Protein AF-A0A968LWX0-F1 (afdb_monomer_lite)

Foldseek 3Di:
DDDDDDDDDDDDDDPPPCPQVVVVVVCVVVCVDDVPDPDPPGNPPD

Secondary structure (DSSP, 8-state):
-PPP----------TTS-HHHHHHHHHHHTT-SPTT----S-TT--

Radius of gyration: 13.44 Å; chains: 1; bounding box: 36×27×26 Å

Sequence (46 aa):
MTILPIRNVAIIAHVDHGKTTLVDALLKQAGTFREGEEIPDCVMDS

Structure (mmCIF, N/CA/C/O backbone):
data_AF-A0A968LWX0-F1
#
_entry.id   AF-A0A968LWX0-F1
#
loop_
_atom_site.group_PDB
_atom_site.id
_atom_site.type_symbol
_atom_site.label_atom_id
_atom_site.label_alt_id
_atom_site.label_comp_id
_atom_site.label_asym_id
_atom_site.label_entity_id
_atom_site.label_seq_id
_atom_site.pdbx_PDB_ins_code
_atom_site.Cartn_x
_atom_site.Cartn_y
_atom_site.Cartn_z
_atom_site.occupancy
_atom_site.B_iso_or_equiv
_atom_site.auth_seq_id
_atom_site.auth_comp_id
_atom_site.auth_asym_id
_atom_site.auth_atom_id
_atom_site.pdbx_PDB_model_num
ATOM 1 N N . MET A 1 1 ? -26.142 -20.348 -5.887 1.00 59.34 1 MET A N 1
ATOM 2 C CA . MET A 1 1 ? -24.912 -19.968 -5.163 1.00 59.34 1 MET A CA 1
ATOM 3 C C . MET A 1 1 ? -23.971 -19.346 -6.183 1.00 59.34 1 MET A C 1
ATOM 5 O O . MET A 1 1 ? -23.289 -20.065 -6.897 1.00 59.34 1 MET A O 1
ATOM 9 N N . THR A 1 2 ? -24.070 -18.035 -6.393 1.00 70.06 2 THR A N 1
ATOM 10 C CA . THR A 1 2 ? -23.284 -17.326 -7.413 1.00 70.06 2 THR A CA 1
ATOM 11 C C . THR A 1 2 ? -21.945 -16.934 -6.812 1.00 70.06 2 THR A C 1
ATOM 13 O O . THR A 1 2 ? -21.902 -16.198 -5.830 1.00 70.06 2 THR A O 1
ATOM 16 N N . ILE A 1 3 ? -20.863 -17.448 -7.384 1.00 77.94 3 ILE A N 1
ATOM 17 C CA . ILE A 1 3 ? -19.503 -17.051 -7.026 1.00 77.94 3 ILE A CA 1
ATOM 18 C C . ILE A 1 3 ? -19.347 -15.596 -7.481 1.00 77.94 3 ILE A C 1
ATOM 20 O O . ILE A 1 3 ? -19.628 -15.287 -8.640 1.00 77.94 3 ILE A O 1
ATOM 24 N N . LEU A 1 4 ? -18.958 -14.692 -6.580 1.00 82.44 4 LEU A N 1
ATOM 25 C CA . LEU A 1 4 ? -18.652 -13.317 -6.971 1.00 82.44 4 LEU A CA 1
ATOM 26 C C . LEU A 1 4 ? -17.422 -13.330 -7.897 1.00 82.44 4 LEU A C 1
ATOM 28 O O . LEU A 1 4 ? -16.463 -14.052 -7.612 1.00 82.44 4 LEU A O 1
ATOM 32 N N . PRO A 1 5 ? -17.424 -12.570 -9.004 1.00 86.00 5 PRO A N 1
ATOM 33 C CA . PRO A 1 5 ? -16.296 -12.544 -9.922 1.00 86.00 5 PRO A CA 1
ATOM 34 C C . PRO A 1 5 ? -15.086 -11.885 -9.247 1.00 86.00 5 PRO A C 1
ATOM 36 O O . PRO A 1 5 ? -15.081 -10.682 -8.990 1.00 86.00 5 PRO A O 1
ATOM 39 N N . ILE A 1 6 ? -14.056 -12.683 -8.966 1.00 87.88 6 ILE A N 1
ATOM 40 C CA . ILE A 1 6 ? -12.769 -12.203 -8.452 1.00 87.88 6 ILE A CA 1
ATOM 41 C C . ILE A 1 6 ? -11.999 -11.556 -9.607 1.00 87.88 6 ILE A C 1
ATOM 43 O O . ILE A 1 6 ? -11.902 -12.134 -10.692 1.00 87.88 6 ILE A O 1
ATOM 47 N N . ARG A 1 7 ? -11.425 -10.369 -9.381 1.00 87.69 7 ARG A N 1
ATOM 48 C CA . ARG A 1 7 ? -10.497 -9.729 -10.323 1.00 87.69 7 ARG A CA 1
ATOM 49 C C . ARG A 1 7 ? -9.092 -9.702 -9.737 1.00 87.69 7 ARG A C 1
ATOM 51 O O . ARG A 1 7 ? -8.863 -9.040 -8.733 1.00 87.69 7 ARG A O 1
ATOM 58 N N . ASN A 1 8 ? -8.160 -10.374 -10.405 1.00 88.69 8 ASN A N 1
ATOM 59 C CA . ASN A 1 8 ? -6.736 -10.289 -10.091 1.00 88.69 8 ASN A CA 1
ATOM 60 C C . ASN A 1 8 ? -6.120 -9.116 -10.867 1.00 88.69 8 ASN A C 1
ATOM 62 O O . ASN A 1 8 ? -6.320 -9.016 -12.078 1.00 88.69 8 ASN A O 1
ATOM 66 N N . VAL A 1 9 ? -5.383 -8.239 -10.186 1.00 87.12 9 VAL A N 1
ATOM 67 C CA . VAL A 1 9 ? -4.716 -7.066 -10.777 1.00 87.12 9 VAL A CA 1
ATOM 68 C C . VAL A 1 9 ? -3.261 -6.992 -10.314 1.00 87.12 9 VAL A C 1
ATOM 70 O O . VAL A 1 9 ? -2.952 -7.370 -9.189 1.00 87.12 9 VAL A O 1
ATOM 73 N N . ALA A 1 10 ? -2.374 -6.503 -11.182 1.00 89.44 10 ALA A N 1
ATOM 74 C CA . ALA A 1 10 ? -0.965 -6.260 -10.877 1.00 89.44 10 ALA A CA 1
ATOM 75 C C . ALA A 1 10 ? -0.571 -4.858 -11.357 1.00 89.44 10 ALA A C 1
ATOM 77 O O . ALA A 1 10 ? -0.963 -4.443 -12.448 1.00 89.44 10 ALA A O 1
ATOM 78 N N . ILE A 1 11 ? 0.200 -4.134 -10.544 1.00 84.31 11 ILE A N 1
ATOM 79 C CA . ILE A 1 11 ? 0.666 -2.774 -10.837 1.00 84.31 11 ILE A CA 1
ATOM 80 C C . ILE A 1 11 ? 2.186 -2.821 -11.011 1.00 84.31 11 ILE A C 1
ATOM 82 O O . ILE A 1 11 ? 2.903 -3.241 -10.106 1.00 84.31 11 ILE A O 1
ATOM 86 N N . ILE A 1 12 ? 2.683 -2.376 -12.169 1.00 88.06 12 ILE A N 1
ATOM 87 C CA . ILE A 1 12 ? 4.117 -2.277 -12.474 1.00 88.06 12 ILE A CA 1
ATOM 88 C C . ILE A 1 12 ? 4.413 -0.837 -12.878 1.00 88.06 12 ILE A C 1
ATOM 90 O O . ILE A 1 12 ? 3.739 -0.267 -13.730 1.00 88.06 12 ILE A O 1
ATOM 94 N N . ALA A 1 13 ? 5.436 -0.248 -12.273 1.00 85.56 13 ALA A N 1
ATOM 95 C CA . ALA A 1 13 ? 5.931 1.079 -12.616 1.00 85.56 13 ALA A CA 1
ATOM 96 C C . ALA A 1 13 ? 7.400 1.202 -12.202 1.00 85.56 13 ALA A C 1
ATOM 98 O O . ALA A 1 13 ? 7.898 0.390 -11.417 1.00 85.56 13 ALA A O 1
ATOM 99 N N . HIS A 1 14 ? 8.077 2.248 -12.665 1.00 90.31 14 HIS A N 1
ATOM 100 C CA . HIS A 1 14 ? 9.445 2.575 -12.261 1.00 90.31 14 HIS A CA 1
ATOM 101 C C . HIS A 1 14 ? 9.503 3.150 -10.831 1.00 90.31 14 HIS A C 1
ATOM 103 O O . HIS A 1 14 ? 8.462 3.475 -10.249 1.00 90.31 14 HIS A O 1
ATOM 109 N N . VAL A 1 15 ? 10.693 3.201 -10.226 1.00 87.38 15 VAL A N 1
ATOM 110 C CA . VAL A 1 15 ? 10.912 3.817 -8.901 1.00 87.38 15 VAL A CA 1
ATOM 111 C C . VAL A 1 15 ? 10.390 5.266 -8.916 1.00 87.38 15 VAL A C 1
ATOM 113 O O . VAL A 1 15 ? 10.359 5.891 -9.972 1.00 87.38 15 VAL A O 1
ATOM 116 N N . ASP A 1 16 ? 9.859 5.741 -7.786 1.00 85.62 16 ASP A N 1
ATOM 117 C CA . ASP A 1 16 ? 9.255 7.078 -7.601 1.00 85.62 16 ASP A CA 1
ATOM 118 C C . ASP A 1 16 ? 7.995 7.407 -8.427 1.00 85.62 16 ASP A C 1
ATOM 120 O O . ASP A 1 16 ? 7.470 8.513 -8.362 1.00 85.62 16 ASP A O 1
ATOM 124 N N . HIS A 1 17 ? 7.411 6.442 -9.144 1.00 87.31 17 HIS A N 1
ATOM 125 C CA . HIS A 1 17 ? 6.162 6.651 -9.899 1.00 87.31 17 HIS A CA 1
ATOM 126 C C . HIS A 1 17 ? 4.880 6.547 -9.042 1.00 87.31 17 HIS A C 1
ATOM 128 O O . HIS A 1 17 ? 3.799 6.298 -9.573 1.00 87.31 17 HIS A O 1
ATOM 134 N N . GLY A 1 18 ? 4.985 6.666 -7.715 1.00 83.00 18 GLY A N 1
ATOM 135 C CA . GLY A 1 18 ? 3.816 6.698 -6.824 1.00 83.00 18 GLY A CA 1
ATOM 136 C C . GLY A 1 18 ? 2.980 5.410 -6.792 1.00 83.00 18 GLY A C 1
ATOM 137 O O . GLY A 1 18 ? 1.779 5.470 -6.541 1.00 83.00 18 GLY A O 1
ATOM 138 N N . LYS A 1 19 ? 3.586 4.236 -7.043 1.00 89.12 19 LYS A N 1
ATOM 139 C CA . LYS A 1 19 ? 2.883 2.935 -6.957 1.00 89.12 19 LYS A CA 1
ATOM 140 C C . LYS A 1 19 ? 2.210 2.740 -5.603 1.00 89.12 19 LYS A C 1
ATOM 142 O O . LYS A 1 19 ? 1.049 2.353 -5.566 1.00 89.12 19 LYS A O 1
ATOM 147 N N . THR A 1 20 ? 2.939 3.035 -4.529 1.00 85.31 20 THR A N 1
ATOM 148 C CA . THR A 1 20 ? 2.464 2.960 -3.143 1.00 85.31 20 THR A CA 1
ATOM 149 C C . THR A 1 20 ? 1.233 3.844 -2.959 1.00 85.31 20 THR A C 1
ATOM 151 O O . THR A 1 20 ? 0.162 3.333 -2.661 1.00 85.31 20 THR A O 1
ATOM 154 N N . THR A 1 21 ? 1.319 5.119 -3.355 1.00 85.75 21 THR A N 1
ATOM 155 C CA . THR A 1 21 ? 0.207 6.083 -3.299 1.00 85.75 21 THR A CA 1
ATOM 156 C C . THR A 1 21 ? -1.043 5.621 -4.055 1.00 85.75 21 THR A C 1
ATOM 158 O O . THR A 1 21 ? -2.164 5.812 -3.581 1.00 85.75 21 THR A O 1
ATOM 161 N N . LEU A 1 22 ? -0.877 5.009 -5.233 1.00 84.69 22 LEU A N 1
ATOM 162 C CA . LEU A 1 22 ? -1.996 4.476 -6.013 1.00 84.69 22 LEU A CA 1
ATOM 163 C C . LEU A 1 22 ? -2.654 3.286 -5.303 1.00 84.69 22 LEU A C 1
ATOM 165 O O . LEU A 1 22 ? -3.881 3.199 -5.267 1.00 84.69 22 LEU A O 1
ATOM 169 N N . VAL A 1 23 ? -1.858 2.387 -4.721 1.00 84.06 23 VAL A N 1
ATOM 170 C CA . VAL A 1 23 ? -2.362 1.242 -3.950 1.00 84.06 23 VAL A CA 1
ATOM 171 C C . VAL A 1 23 ? -3.092 1.711 -2.692 1.00 84.06 23 VAL A C 1
ATOM 173 O O . VAL A 1 23 ? -4.203 1.249 -2.437 1.00 84.06 23 VAL A O 1
ATOM 176 N N . ASP A 1 24 ? -2.544 2.682 -1.963 1.00 83.44 24 ASP A N 1
ATOM 177 C CA . ASP A 1 24 ? -3.172 3.232 -0.758 1.00 83.44 24 ASP A CA 1
ATOM 178 C C . ASP A 1 24 ? -4.528 3.882 -1.075 1.00 83.44 24 ASP A C 1
ATOM 180 O O . ASP A 1 24 ? -5.508 3.679 -0.356 1.00 83.44 24 ASP A O 1
ATOM 184 N N . ALA A 1 25 ? -4.627 4.620 -2.187 1.00 83.38 25 ALA A N 1
ATOM 185 C CA . ALA A 1 25 ? -5.886 5.206 -2.645 1.00 83.38 25 ALA A CA 1
ATOM 186 C C . ALA A 1 25 ? -6.930 4.137 -3.016 1.00 83.38 25 ALA A C 1
ATOM 188 O O . ALA A 1 25 ? -8.104 4.279 -2.665 1.00 83.38 25 ALA A O 1
ATOM 189 N N . LEU A 1 26 ? -6.511 3.049 -3.676 1.00 84.56 26 LEU A N 1
ATOM 190 C CA . LEU A 1 26 ? -7.388 1.918 -3.991 1.00 84.56 26 LEU A CA 1
ATOM 191 C C . LEU A 1 26 ? -7.896 1.222 -2.724 1.00 84.56 26 LEU A C 1
ATOM 193 O O . LEU A 1 26 ? -9.083 0.912 -2.643 1.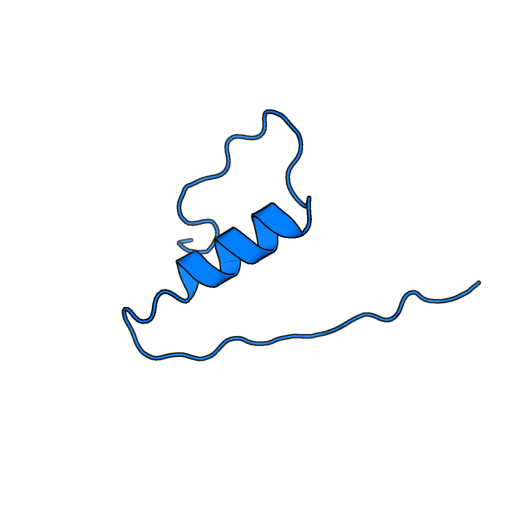00 84.56 26 LEU A O 1
ATOM 197 N N . LEU A 1 27 ? -7.032 1.006 -1.728 1.00 82.44 27 LEU A N 1
ATOM 198 C CA . LEU A 1 27 ? -7.414 0.380 -0.459 1.00 82.44 27 LEU A CA 1
ATOM 199 C C . LEU A 1 27 ? -8.376 1.267 0.350 1.00 82.44 27 LEU A C 1
ATOM 201 O O . LEU A 1 27 ? -9.359 0.758 0.891 1.00 82.44 27 LEU A O 1
ATOM 205 N N . LYS A 1 28 ? -8.154 2.590 0.364 1.00 79.50 28 LYS A N 1
ATOM 206 C CA . LYS A 1 28 ? -9.079 3.574 0.958 1.00 79.50 28 LYS A CA 1
ATOM 207 C C . LYS A 1 28 ? -10.445 3.556 0.263 1.00 79.50 28 LYS A C 1
ATOM 209 O O . LYS A 1 28 ? -11.470 3.509 0.936 1.00 79.50 28 LYS A O 1
ATOM 214 N N . GLN A 1 29 ? -10.477 3.554 -1.072 1.00 78.31 29 GLN A N 1
ATOM 215 C CA . GLN A 1 29 ? -11.727 3.544 -1.843 1.00 78.31 29 GLN A CA 1
ATOM 216 C C . GLN A 1 29 ? -12.492 2.216 -1.729 1.00 78.31 29 GLN A C 1
ATOM 218 O O . GLN A 1 29 ? 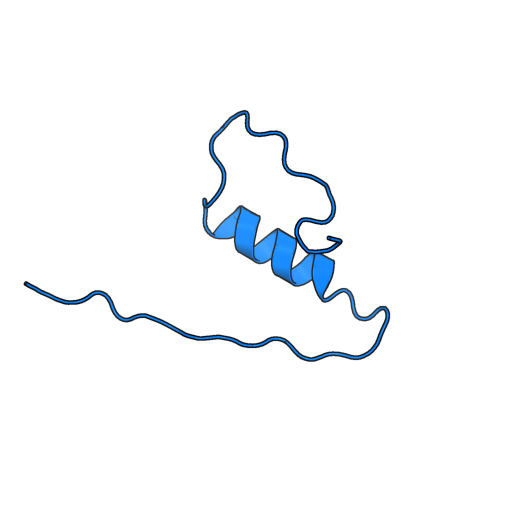-13.721 2.215 -1.758 1.00 78.31 29 GLN A O 1
ATOM 223 N N . ALA A 1 30 ? -11.790 1.089 -1.602 1.00 79.75 30 ALA A N 1
ATOM 224 C CA . ALA A 1 30 ? -12.401 -0.232 -1.477 1.00 79.75 30 ALA A CA 1
ATOM 225 C C . ALA A 1 30 ? -13.148 -0.441 -0.145 1.00 79.75 30 ALA A C 1
ATOM 227 O O . ALA A 1 30 ? -13.836 -1.450 0.005 1.00 79.75 30 ALA A O 1
ATOM 228 N N . GLY A 1 31 ? -13.035 0.494 0.809 1.00 71.31 31 GLY A N 1
ATOM 229 C CA . GLY A 1 31 ? -13.655 0.369 2.129 1.00 71.31 31 GLY A CA 1
ATOM 230 C C . GLY A 1 31 ? -13.079 -0.793 2.940 1.00 71.31 31 GLY A C 1
ATOM 231 O O . GLY A 1 31 ? -13.760 -1.333 3.807 1.00 71.31 31 GLY A O 1
ATOM 232 N N . THR A 1 32 ? -11.846 -1.213 2.630 1.00 66.75 32 THR A N 1
ATOM 233 C CA . THR A 1 32 ? -11.169 -2.340 3.288 1.00 66.75 32 THR A CA 1
ATOM 234 C C . THR A 1 32 ? -10.880 -2.049 4.764 1.00 66.75 32 THR A C 1
ATOM 236 O O . THR A 1 32 ? -10.804 -2.978 5.562 1.00 66.75 32 THR A O 1
ATOM 239 N N . PHE A 1 33 ? -10.761 -0.771 5.131 1.00 66.81 33 PHE A N 1
ATOM 240 C CA . PHE A 1 33 ? -10.465 -0.328 6.491 1.00 66.81 33 PHE A CA 1
ATOM 241 C C . PHE A 1 33 ? -11.731 0.113 7.224 1.00 66.81 33 PHE A C 1
ATOM 243 O O . PHE A 1 33 ? -12.623 0.736 6.642 1.00 66.81 33 PHE A O 1
ATOM 250 N N . ARG A 1 34 ? -11.809 -0.211 8.516 1.00 60.06 34 ARG A N 1
ATOM 251 C CA . ARG A 1 34 ? -12.927 0.190 9.383 1.00 60.06 34 ARG A CA 1
ATOM 252 C C . ARG A 1 34 ? -12.780 1.646 9.827 1.00 60.06 34 ARG A C 1
ATOM 254 O O . ARG A 1 34 ? -11.671 2.161 9.942 1.00 60.06 34 ARG A O 1
ATOM 261 N N . GLU A 1 35 ? -13.899 2.302 10.133 1.00 58.66 35 GLU A N 1
ATOM 262 C CA . GLU A 1 35 ? -13.862 3.616 10.787 1.00 58.66 35 GLU A CA 1
ATOM 263 C C . GLU A 1 35 ? -13.101 3.514 12.122 1.00 58.66 35 GLU A C 1
ATOM 265 O O . GLU A 1 35 ? -13.488 2.748 13.005 1.00 58.66 35 GLU A O 1
ATOM 270 N N . GLY A 1 36 ? -12.005 4.272 12.251 1.00 61.66 36 GLY A N 1
ATOM 271 C CA . GLY A 1 36 ? -11.160 4.310 13.452 1.00 61.66 36 GLY A CA 1
ATOM 272 C C . GLY A 1 36 ? -9.923 3.404 13.431 1.00 61.66 36 GLY A C 1
ATOM 273 O O . GLY A 1 36 ? -9.216 3.352 14.433 1.00 61.66 36 GLY A O 1
ATOM 274 N N . GLU A 1 37 ? -9.642 2.705 12.329 1.00 66.62 37 GLU A N 1
ATOM 275 C CA . GLU A 1 37 ? -8.369 1.995 12.157 1.00 66.62 37 GLU A CA 1
ATOM 276 C C . GLU A 1 37 ? -7.246 2.992 11.823 1.00 66.62 37 GLU A C 1
ATOM 278 O O . GLU A 1 37 ? -7.397 3.818 10.919 1.00 66.62 37 GLU A O 1
ATOM 283 N N . GLU A 1 38 ? -6.121 2.939 12.546 1.00 60.72 38 GLU A N 1
ATOM 284 C CA . GLU A 1 38 ? -4.919 3.685 12.158 1.00 60.72 38 GLU A CA 1
ATOM 285 C C . GLU A 1 38 ? -4.340 3.053 10.891 1.00 60.72 38 GLU A C 1
ATOM 287 O O . GLU A 1 38 ? -3.725 1.988 10.924 1.00 60.72 38 GLU A O 1
ATOM 292 N N . ILE A 1 39 ? -4.576 3.707 9.756 1.00 64.31 39 ILE A N 1
ATOM 293 C CA . ILE A 1 39 ? -4.008 3.306 8.473 1.00 64.31 39 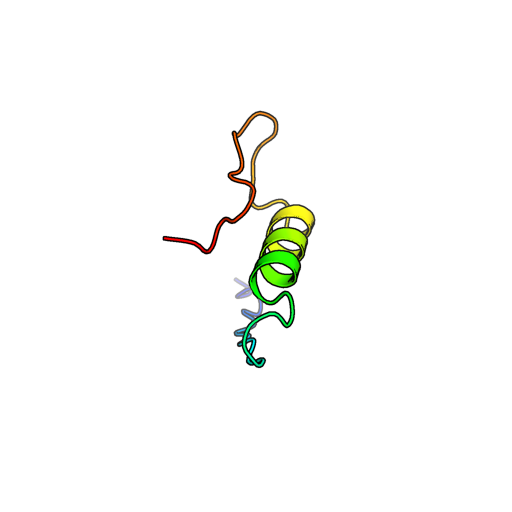ILE A CA 1
ATOM 294 C C . ILE A 1 39 ? -2.625 3.963 8.371 1.00 64.31 39 ILE A C 1
ATOM 296 O O . ILE A 1 39 ? -2.564 5.195 8.347 1.00 64.31 39 ILE A O 1
ATOM 300 N N . PRO A 1 40 ? -1.522 3.197 8.298 1.00 64.19 40 PRO A N 1
ATOM 301 C CA . PRO A 1 40 ? -0.211 3.775 8.024 1.00 64.19 40 PRO A CA 1
ATOM 302 C C . PRO A 1 40 ? -0.210 4.449 6.644 1.00 64.19 40 PRO A C 1
ATOM 304 O O . PRO A 1 40 ? -0.831 3.953 5.704 1.00 64.19 40 PRO A O 1
ATOM 307 N N . ASP A 1 41 ? 0.491 5.578 6.515 1.00 61.03 41 ASP A N 1
ATOM 308 C CA . ASP A 1 41 ? 0.514 6.387 5.284 1.00 61.03 41 ASP A CA 1
ATOM 309 C C . ASP A 1 41 ? 1.014 5.62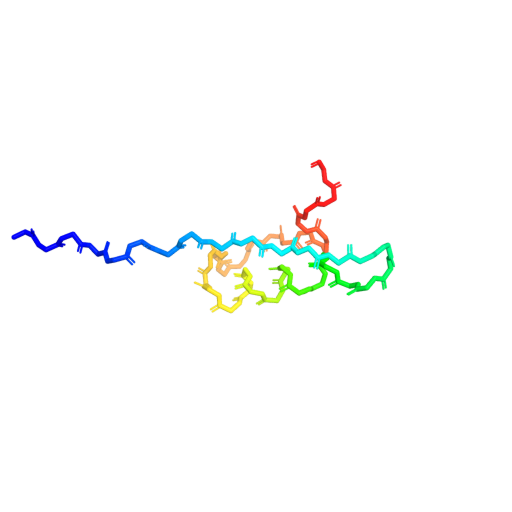5 4.045 1.00 61.03 41 ASP A C 1
ATOM 311 O O . ASP A 1 41 ? 0.627 5.974 2.931 1.00 61.03 41 ASP A O 1
ATOM 315 N N . CYS A 1 42 ? 1.810 4.570 4.245 1.00 63.88 42 CYS A N 1
ATOM 316 C CA . CYS A 1 42 ? 2.242 3.631 3.214 1.00 63.88 42 CYS A CA 1
ATOM 317 C C . CYS A 1 42 ? 1.910 2.199 3.659 1.00 63.88 42 CYS A C 1
ATOM 319 O O . CYS A 1 42 ? 2.665 1.589 4.417 1.00 63.88 42 CYS A O 1
ATOM 321 N N . VAL A 1 43 ? 0.808 1.622 3.180 1.00 64.88 43 VAL A N 1
ATOM 322 C CA . VAL A 1 43 ? 0.380 0.268 3.592 1.00 64.88 43 VAL A CA 1
ATOM 323 C C . VAL A 1 43 ? 1.279 -0.824 2.987 1.00 64.88 43 VAL A C 1
ATOM 325 O O . VAL A 1 43 ? 1.337 -1.941 3.492 1.00 64.88 43 VAL A O 1
ATOM 328 N N . MET A 1 44 ? 1.997 -0.500 1.907 1.00 62.78 44 MET A N 1
ATOM 329 C CA . MET A 1 44 ? 2.864 -1.426 1.164 1.00 62.78 44 MET A CA 1
ATOM 330 C C . MET A 1 44 ? 4.354 -1.364 1.551 1.00 62.78 44 MET A C 1
ATOM 332 O O . MET A 1 44 ? 5.132 -2.124 0.982 1.00 62.78 44 MET A O 1
ATOM 336 N N . ASP A 1 45 ? 4.776 -0.475 2.460 1.00 60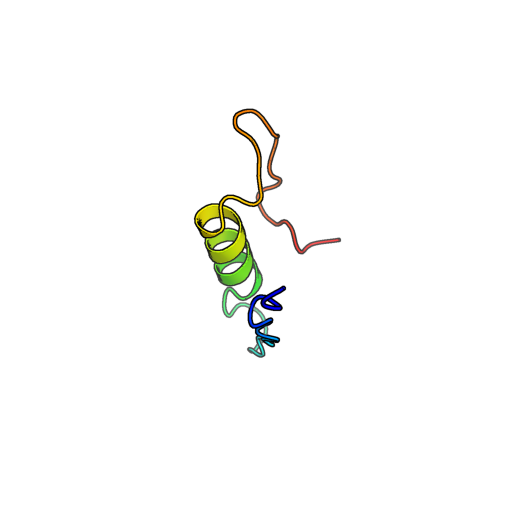.25 45 ASP A N 1
ATOM 337 C CA . ASP A 1 45 ? 6.200 -0.284 2.823 1.00 60.25 45 ASP A CA 1
ATOM 338 C C . ASP A 1 45 ? 6.675 -1.228 3.954 1.00 60.25 45 ASP A C 1
ATOM 340 O O . ASP A 1 45 ? 7.378 -0.830 4.884 1.00 60.25 45 ASP A O 1
ATOM 344 N N 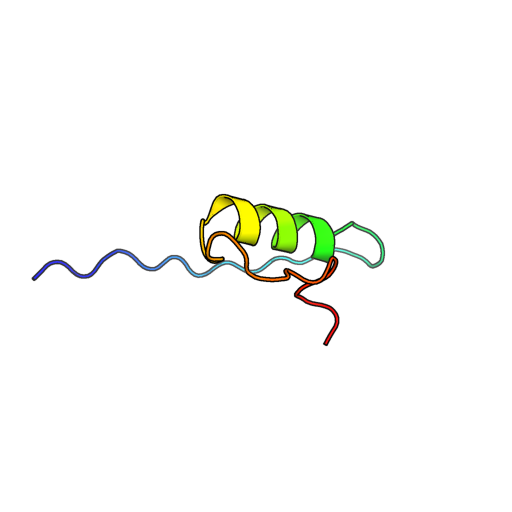. SER A 1 46 ? 6.290 -2.508 3.917 1.00 49.69 46 SER A N 1
ATOM 345 C CA . SER A 1 46 ? 6.772 -3.541 4.857 1.00 49.69 46 SER A CA 1
ATOM 346 C C . SER A 1 46 ? 7.023 -4.883 4.184 1.00 49.69 46 SER A C 1
ATOM 348 O O . SER A 1 46 ? 6.204 -5.282 3.327 1.00 49.69 46 SER A O 1
#

pLDDT: mean 76.35, std 11.44, range [49.69, 90.31]